Protein AF-A0A973HAT7-F1 (afdb_monomer_lite)

Structure (mmCIF, N/CA/C/O backbone):
data_AF-A0A973HAT7-F1
#
_entry.id   AF-A0A973HAT7-F1
#
loop_
_atom_site.group_PDB
_atom_site.id
_atom_site.type_symbol
_atom_site.label_atom_id
_atom_site.label_alt_id
_atom_site.label_comp_id
_atom_site.label_asym_id
_atom_site.label_entity_id
_atom_site.label_seq_id
_atom_site.pdbx_PDB_ins_code
_atom_site.Cartn_x
_atom_site.Cartn_y
_atom_site.Cartn_z
_atom_site.occupancy
_atom_site.B_iso_or_equiv
_atom_site.auth_seq_id
_atom_site.auth_comp_id
_atom_site.auth_asym_id
_atom_site.auth_atom_id
_atom_site.pdbx_PDB_model_num
ATOM 1 N N . MET A 1 1 ? -11.591 29.789 42.247 1.00 35.12 1 MET A N 1
ATOM 2 C CA . MET A 1 1 ? -10.956 28.467 42.392 1.00 35.12 1 MET A CA 1
ATOM 3 C C . MET A 1 1 ? -11.972 27.495 41.829 1.00 35.12 1 MET A C 1
ATOM 5 O O . MET A 1 1 ? -12.960 27.229 42.493 1.00 35.12 1 MET A O 1
ATOM 9 N N . THR A 1 2 ? -11.857 27.171 40.544 1.00 32.62 2 THR A N 1
ATOM 10 C CA . THR A 1 2 ? -12.868 26.380 39.831 1.00 32.62 2 THR A CA 1
ATOM 11 C C . THR A 1 2 ? -12.313 24.972 39.720 1.00 32.62 2 THR A C 1
ATOM 13 O O . THR A 1 2 ? -11.371 24.743 38.967 1.00 32.62 2 THR A O 1
ATOM 16 N N . GLU A 1 3 ? -12.818 24.069 40.555 1.00 36.00 3 GLU A N 1
ATOM 17 C CA . GLU A 1 3 ? -12.472 22.652 40.514 1.00 36.00 3 GLU A CA 1
ATOM 18 C C . GLU A 1 3 ? -13.130 22.021 39.284 1.00 36.00 3 GLU A C 1
ATOM 20 O O . GLU A 1 3 ? -14.350 22.050 39.126 1.00 36.00 3 GLU A O 1
ATOM 25 N N . ILE A 1 4 ? -12.304 21.486 38.386 1.00 40.50 4 ILE A N 1
ATOM 26 C CA . ILE A 1 4 ? -12.751 20.685 37.249 1.00 40.50 4 ILE A CA 1
ATOM 27 C C . ILE A 1 4 ? -12.963 19.265 37.776 1.00 40.50 4 ILE A C 1
ATOM 29 O O . ILE A 1 4 ? -12.001 18.557 38.074 1.00 40.50 4 ILE A O 1
ATOM 33 N N . LEU A 1 5 ? -14.227 18.860 37.912 1.00 40.06 5 LEU A N 1
ATOM 34 C CA . LEU A 1 5 ? -14.593 17.463 38.128 1.00 40.06 5 LEU A CA 1
ATOM 35 C C . LEU A 1 5 ? -14.318 16.678 36.841 1.00 40.06 5 LEU A C 1
ATOM 37 O O . LEU A 1 5 ? -15.030 16.819 35.852 1.00 40.06 5 LEU A O 1
ATOM 41 N N . VAL A 1 6 ? -13.294 15.828 36.872 1.00 39.56 6 VAL A N 1
ATOM 42 C CA . VAL A 1 6 ? -13.096 14.773 35.875 1.00 39.56 6 VAL A CA 1
ATOM 43 C C . VAL A 1 6 ? -14.030 13.622 36.246 1.00 39.56 6 VAL A C 1
ATOM 45 O O . VAL A 1 6 ? -13.757 12.873 37.183 1.00 39.56 6 VAL A O 1
ATOM 48 N N . GLN A 1 7 ? -15.155 13.493 35.541 1.00 41.12 7 GLN A N 1
ATOM 49 C CA . GLN A 1 7 ? -15.940 12.261 35.560 1.00 41.12 7 GLN A CA 1
ATOM 50 C C . GLN A 1 7 ? -15.328 11.266 34.572 1.00 41.12 7 GLN A C 1
ATOM 52 O O . GLN A 1 7 ? -15.101 11.582 33.408 1.00 41.12 7 GLN A O 1
ATOM 57 N N . ALA A 1 8 ? -15.042 10.063 35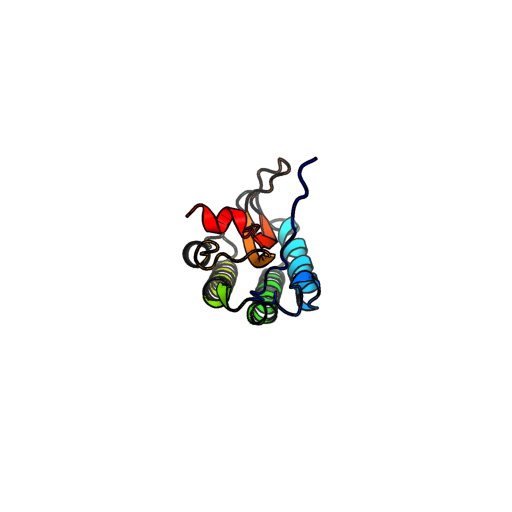.068 1.00 46.75 8 ALA A N 1
ATOM 58 C CA . ALA A 1 8 ? -14.578 8.939 34.271 1.00 46.75 8 ALA A CA 1
ATOM 59 C C . ALA A 1 8 ? -15.674 8.516 33.279 1.00 46.75 8 ALA A C 1
ATOM 61 O O . ALA A 1 8 ? -16.754 8.084 33.690 1.00 46.75 8 ALA A O 1
ATOM 62 N N . ALA A 1 9 ? -15.394 8.652 31.983 1.00 44.88 9 ALA A N 1
ATOM 63 C CA . ALA A 1 9 ? -16.282 8.200 30.923 1.00 44.88 9 ALA A CA 1
ATOM 64 C C . ALA A 1 9 ? -16.319 6.664 30.888 1.00 44.88 9 ALA A C 1
ATOM 66 O O . ALA A 1 9 ? -15.293 5.991 30.795 1.00 44.88 9 ALA A O 1
ATOM 67 N N . THR A 1 10 ? -17.529 6.120 30.990 1.00 47.31 10 THR A N 1
ATOM 68 C CA . THR A 1 10 ? -17.856 4.713 30.753 1.00 47.31 10 THR A CA 1
ATOM 69 C C . THR A 1 10 ? -18.455 4.620 29.354 1.00 47.31 10 THR A C 1
ATOM 71 O O . THR A 1 10 ? -19.543 5.129 29.108 1.00 47.31 10 THR A O 1
ATOM 74 N N . GLY A 1 11 ? -17.722 4.003 28.428 1.00 42.62 11 GLY A N 1
ATOM 75 C CA . GLY A 1 11 ? -18.106 3.900 27.018 1.00 42.62 11 GLY A CA 1
ATOM 76 C C . GLY A 1 11 ? -17.011 3.239 26.188 1.00 42.62 11 GLY A C 1
ATOM 77 O O . GLY A 1 11 ? -16.529 3.798 25.214 1.00 42.62 11 GLY A O 1
ATOM 78 N N . GLU A 1 12 ? -16.548 2.074 26.632 1.00 43.44 12 GLU A N 1
ATOM 79 C CA . GLU A 1 12 ? -15.384 1.377 26.087 1.00 43.44 12 GLU A CA 1
ATOM 80 C C . GLU A 1 12 ? -15.722 0.712 24.738 1.00 43.44 12 GLU A C 1
ATOM 82 O O . GLU A 1 12 ? -16.027 -0.477 24.662 1.00 43.44 12 GLU A O 1
ATOM 87 N N . GLN A 1 13 ? -15.662 1.470 23.639 1.00 51.19 13 GLN A N 1
ATOM 88 C CA . GLN A 1 13 ? -15.295 0.868 22.356 1.00 51.19 13 GLN A CA 1
ATOM 89 C C . GLN A 1 13 ? -13.789 0.647 22.399 1.00 51.19 13 GLN A C 1
ATOM 91 O O . GLN A 1 13 ? -12.998 1.545 22.116 1.00 51.19 13 GLN A O 1
ATOM 96 N N . ALA A 1 14 ? -13.405 -0.546 22.858 1.00 47.81 14 ALA A N 1
ATOM 97 C CA . ALA A 1 14 ? -12.010 -0.910 23.013 1.00 47.81 14 ALA A CA 1
ATOM 98 C C . ALA A 1 14 ? -11.265 -0.664 21.686 1.00 47.81 14 ALA A C 1
ATOM 100 O O . ALA A 1 14 ? -11.688 -1.192 20.649 1.00 47.81 14 ALA A O 1
ATOM 101 N N . PRO A 1 15 ? -10.162 0.111 21.688 1.00 53.44 15 PRO A N 1
ATOM 102 C CA . PRO A 1 15 ? -9.278 0.165 20.534 1.00 53.44 15 PRO A CA 1
ATOM 103 C C . PRO A 1 15 ? -8.876 -1.270 20.162 1.00 53.44 15 PRO A C 1
ATOM 105 O O . PRO A 1 15 ? -8.836 -2.133 21.047 1.00 53.44 15 PRO A O 1
ATOM 108 N N . PRO A 1 16 ? -8.589 -1.563 18.879 1.00 54.75 16 PRO A N 1
ATOM 109 C CA . PRO A 1 16 ? -8.215 -2.913 18.476 1.00 54.75 16 PRO A CA 1
ATOM 110 C C . PRO A 1 16 ? -7.111 -3.423 19.406 1.00 54.75 16 PRO A C 1
ATOM 112 O O . PRO A 1 16 ? -6.121 -2.724 19.639 1.00 54.75 16 PRO A O 1
ATOM 115 N N . ALA A 1 17 ? -7.310 -4.624 19.960 1.00 63.88 17 ALA A N 1
ATOM 116 C CA . ALA A 1 17 ? -6.460 -5.199 21.007 1.00 63.88 17 ALA A CA 1
ATOM 117 C C . ALA A 1 17 ? -4.976 -5.313 20.596 1.00 63.88 17 ALA A C 1
ATOM 119 O O . ALA A 1 17 ? -4.104 -5.533 21.432 1.00 63.88 17 ALA A O 1
ATOM 120 N N . THR A 1 18 ? -4.678 -5.150 19.304 1.00 80.31 18 THR A N 1
ATOM 121 C CA . THR A 1 18 ? -3.336 -5.115 18.725 1.00 80.31 18 THR A CA 1
ATOM 122 C C . THR A 1 18 ? -3.210 -3.908 17.796 1.00 80.31 18 THR A C 1
ATOM 124 O O . THR A 1 18 ? -4.068 -3.667 16.944 1.00 80.31 18 THR A O 1
ATOM 127 N N . ARG A 1 19 ? -2.135 -3.125 17.944 1.00 90.00 19 ARG A N 1
ATOM 128 C CA . ARG A 1 19 ? -1.833 -2.021 17.023 1.00 90.00 19 ARG A CA 1
ATOM 129 C C . ARG A 1 19 ? -1.354 -2.603 15.698 1.00 90.00 19 ARG A C 1
ATOM 131 O O . ARG A 1 19 ? -0.526 -3.508 15.695 1.00 90.00 19 ARG A O 1
ATOM 138 N N . VAL A 1 20 ? -1.804 -2.033 14.579 1.00 94.75 20 VAL A N 1
ATOM 139 C CA . VAL A 1 20 ? -1.403 -2.476 13.227 1.00 94.75 20 VAL A CA 1
ATOM 140 C C . VAL A 1 20 ? 0.121 -2.518 13.101 1.00 94.75 20 VAL A C 1
ATOM 142 O O . VAL A 1 20 ? 0.678 -3.479 12.586 1.00 94.75 20 VAL A O 1
ATOM 145 N N . VAL A 1 21 ? 0.797 -1.505 13.651 1.00 95.88 21 VAL A N 1
ATOM 146 C CA . VAL A 1 21 ? 2.259 -1.372 13.593 1.00 95.88 21 VAL A CA 1
ATOM 147 C C . VAL A 1 21 ? 3.032 -2.409 14.417 1.00 95.88 21 VAL A C 1
ATOM 149 O O . VAL A 1 21 ? 4.231 -2.560 14.200 1.00 95.88 21 VAL A O 1
ATOM 152 N N . ASP A 1 22 ? 2.367 -3.115 15.333 1.00 96.19 22 ASP A N 1
ATOM 153 C CA . ASP A 1 22 ? 2.980 -4.163 16.159 1.00 96.19 22 ASP A CA 1
ATOM 154 C C . ASP A 1 22 ? 2.812 -5.559 15.520 1.00 96.19 22 ASP A C 1
ATOM 156 O O . ASP A 1 22 ? 3.421 -6.529 15.970 1.00 96.19 22 ASP A O 1
ATOM 160 N N . HIS A 1 23 ? 1.998 -5.682 14.462 1.00 97.38 23 HIS A N 1
ATOM 161 C CA . HIS A 1 23 ? 1.773 -6.943 13.759 1.00 97.38 23 HIS A CA 1
ATOM 162 C C . HIS A 1 23 ? 2.977 -7.311 12.863 1.00 97.38 23 HIS A C 1
ATOM 164 O O . HIS A 1 23 ? 3.493 -6.436 12.162 1.00 97.38 23 HIS A O 1
ATOM 170 N N . PRO A 1 24 ? 3.407 -8.589 12.785 1.00 97.88 24 PRO A N 1
ATOM 171 C CA . PRO A 1 24 ? 4.567 -9.003 11.981 1.00 97.88 24 PRO A CA 1
ATOM 172 C C . PRO A 1 24 ? 4.485 -8.673 10.483 1.00 97.88 24 PRO A C 1
ATOM 174 O O . PRO A 1 24 ? 5.512 -8.451 9.848 1.00 97.88 24 PRO A O 1
ATOM 177 N N . ALA A 1 25 ? 3.279 -8.589 9.919 1.00 98.19 25 ALA A N 1
ATOM 178 C CA . ALA A 1 25 ? 3.079 -8.195 8.521 1.00 98.19 25 ALA A CA 1
ATOM 179 C C . ALA A 1 25 ? 3.358 -6.702 8.253 1.00 98.19 25 ALA A C 1
ATOM 181 O O . ALA A 1 25 ? 3.597 -6.313 7.113 1.00 98.19 25 ALA A O 1
ATOM 182 N N . TRP A 1 26 ? 3.369 -5.842 9.279 1.00 98.31 26 TRP A N 1
ATOM 183 C CA . TRP A 1 26 ? 3.656 -4.416 9.106 1.00 98.31 26 TRP A CA 1
ATOM 184 C C . TRP A 1 26 ? 5.070 -4.122 8.574 1.00 98.31 26 TRP A C 1
ATOM 186 O O . TRP A 1 26 ? 5.189 -3.405 7.577 1.00 98.31 26 TRP A O 1
ATOM 196 N N . PRO A 1 27 ? 6.162 -4.643 9.171 1.00 98.19 27 PRO A N 1
ATOM 197 C CA . PRO A 1 27 ? 7.495 -4.456 8.603 1.00 98.19 27 PRO A CA 1
ATOM 198 C C . PRO A 1 27 ? 7.648 -5.093 7.214 1.00 98.19 27 PRO A C 1
ATOM 200 O O . PRO A 1 27 ? 8.383 -4.539 6.400 1.00 98.19 27 PRO A O 1
ATOM 203 N N . VAL A 1 28 ? 6.933 -6.188 6.918 1.00 98.50 28 VAL A N 1
ATOM 204 C CA . VAL A 1 28 ? 6.896 -6.793 5.572 1.00 98.50 28 VAL A CA 1
ATOM 205 C C . VAL A 1 28 ? 6.296 -5.813 4.565 1.00 98.50 28 VAL A C 1
ATOM 207 O O . VAL A 1 28 ? 6.933 -5.500 3.561 1.00 98.50 28 VAL A O 1
ATOM 210 N N . LEU A 1 29 ? 5.124 -5.247 4.874 1.00 98.69 29 LEU A N 1
ATOM 211 C CA . LEU A 1 29 ? 4.461 -4.255 4.028 1.00 98.69 29 LEU A CA 1
ATOM 212 C C . LEU A 1 29 ? 5.368 -3.051 3.749 1.00 98.69 29 LEU A C 1
ATOM 214 O O . LEU A 1 29 ? 5.568 -2.681 2.592 1.00 98.69 29 LEU A O 1
ATOM 218 N N . LYS A 1 30 ? 5.945 -2.455 4.799 1.00 98.06 30 LYS A N 1
ATOM 219 C CA . LYS A 1 30 ? 6.852 -1.310 4.642 1.00 98.06 30 LYS A CA 1
ATOM 220 C C . LYS A 1 30 ? 8.066 -1.653 3.789 1.00 98.06 30 LYS A C 1
ATOM 222 O O . LYS A 1 30 ? 8.384 -0.902 2.874 1.00 98.06 30 LYS A O 1
ATOM 227 N N . GLY A 1 31 ? 8.711 -2.788 4.056 1.00 98.31 31 GLY A N 1
ATOM 228 C CA . GLY A 1 31 ? 9.889 -3.217 3.308 1.00 98.31 31 GLY A CA 1
ATOM 229 C C . GLY A 1 31 ? 9.591 -3.457 1.827 1.00 98.31 31 GLY A C 1
ATOM 230 O O . GLY A 1 31 ? 10.400 -3.094 0.976 1.00 98.31 31 GLY A O 1
ATOM 231 N N . ALA A 1 32 ? 8.426 -4.020 1.499 1.00 98.44 32 ALA A N 1
ATOM 232 C CA . ALA A 1 32 ? 8.007 -4.224 0.115 1.00 98.44 32 ALA A CA 1
ATOM 233 C C . ALA A 1 32 ? 7.742 -2.892 -0.609 1.00 98.44 32 ALA A C 1
ATOM 235 O O . ALA A 1 32 ? 8.226 -2.692 -1.723 1.00 98.44 32 ALA A O 1
ATOM 236 N N . VAL A 1 33 ? 7.050 -1.949 0.040 1.00 97.62 33 VAL A N 1
ATOM 237 C CA . VAL A 1 33 ? 6.809 -0.605 -0.511 1.00 97.62 33 VAL A CA 1
ATOM 238 C C . VAL A 1 33 ? 8.118 0.180 -0.689 1.00 97.62 33 VAL A C 1
ATOM 240 O O . VAL A 1 33 ? 8.347 0.772 -1.743 1.00 97.62 33 VAL A O 1
ATOM 243 N N . GLU A 1 34 ? 9.022 0.138 0.293 1.00 96.31 34 GLU A N 1
ATOM 244 C CA . GLU A 1 34 ? 10.351 0.763 0.207 1.00 96.31 34 GLU A CA 1
ATOM 245 C C . GLU A 1 34 ? 11.203 0.172 -0.923 1.00 96.31 34 GLU A C 1
ATOM 247 O O . GLU A 1 34 ? 11.941 0.907 -1.578 1.00 96.31 34 GLU A O 1
ATOM 252 N N . ARG A 1 35 ?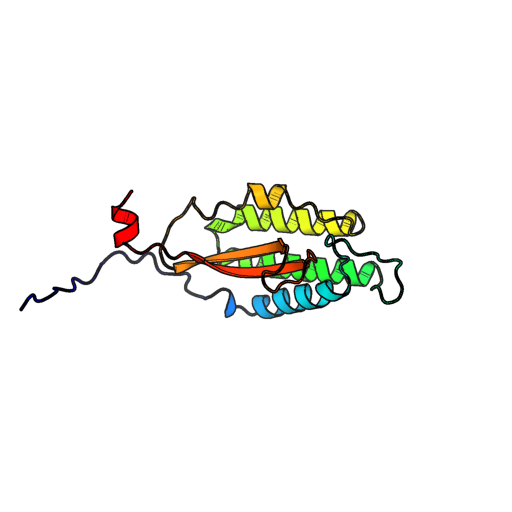 11.075 -1.136 -1.185 1.00 97.00 35 ARG A N 1
ATOM 253 C CA . ARG A 1 35 ? 11.753 -1.819 -2.295 1.00 97.00 35 ARG A CA 1
ATOM 254 C C . ARG A 1 35 ? 11.217 -1.383 -3.659 1.00 97.00 35 ARG A C 1
ATOM 256 O O . ARG A 1 35 ? 12.005 -1.283 -4.592 1.00 97.00 35 ARG A O 1
ATOM 263 N N . ILE A 1 36 ? 9.913 -1.112 -3.763 1.00 97.12 36 ILE A N 1
ATOM 264 C CA . ILE A 1 36 ? 9.266 -0.645 -4.999 1.00 97.12 36 ILE A CA 1
ATOM 265 C C . ILE A 1 36 ? 9.672 0.788 -5.344 1.00 97.12 36 ILE A C 1
ATOM 267 O O . ILE A 1 36 ? 9.934 1.088 -6.505 1.00 97.12 36 ILE A O 1
ATOM 271 N N . ARG A 1 37 ? 9.756 1.667 -4.340 1.00 94.75 37 ARG A N 1
ATOM 272 C CA . ARG A 1 37 ? 10.027 3.103 -4.502 1.00 94.75 37 ARG A CA 1
ATOM 273 C C . ARG A 1 37 ? 11.143 3.459 -5.503 1.00 94.75 37 ARG A C 1
ATOM 275 O O . ARG A 1 37 ? 10.876 4.281 -6.372 1.00 94.75 37 ARG A O 1
ATOM 282 N N . PRO A 1 38 ? 12.375 2.909 -5.434 1.00 94.38 38 PRO A N 1
ATOM 283 C CA . PRO A 1 38 ? 13.447 3.294 -6.358 1.00 94.38 38 PRO A CA 1
ATOM 284 C C . PRO A 1 38 ? 13.179 2.917 -7.822 1.00 94.38 38 PRO A C 1
ATOM 286 O O . PRO A 1 38 ? 13.893 3.391 -8.699 1.00 94.38 38 PRO A O 1
ATOM 289 N N . TRP A 1 39 ? 12.191 2.062 -8.091 1.00 96.44 39 TRP A N 1
ATOM 290 C CA . TRP A 1 39 ?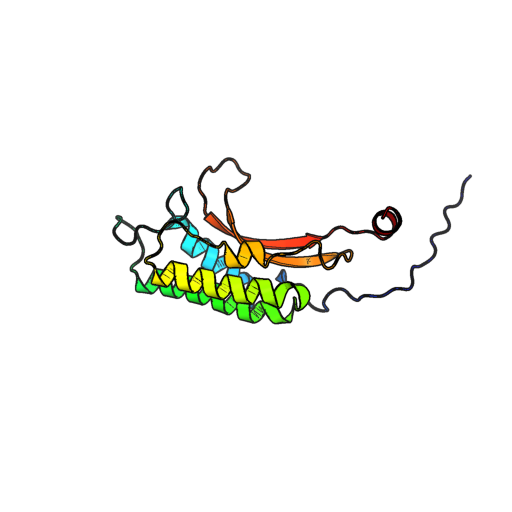 11.805 1.660 -9.443 1.00 96.44 39 TRP A CA 1
ATOM 291 C C . TRP A 1 39 ? 10.751 2.588 -10.051 1.00 96.44 39 TRP A C 1
ATOM 293 O O . TRP A 1 39 ? 10.483 2.500 -11.248 1.00 96.44 39 TRP A O 1
ATOM 303 N N . GLN A 1 40 ? 10.126 3.445 -9.238 1.00 95.69 40 GLN A N 1
ATOM 304 C CA . GLN A 1 40 ? 9.036 4.299 -9.684 1.00 95.69 40 GLN A CA 1
ATOM 305 C C . GLN A 1 40 ? 9.553 5.546 -10.407 1.00 95.69 40 GLN A C 1
ATOM 307 O O . GLN A 1 40 ? 10.435 6.262 -9.933 1.00 95.69 40 GLN A O 1
ATOM 312 N N . SER A 1 41 ? 8.945 5.825 -11.555 1.00 95.19 41 SER A N 1
ATOM 313 C CA . SER A 1 41 ? 9.027 7.095 -12.267 1.00 95.19 41 SER A CA 1
ATOM 314 C C . SER A 1 41 ? 8.264 8.190 -11.517 1.00 95.19 41 SER A C 1
ATOM 316 O O . SER A 1 41 ? 7.515 7.937 -10.574 1.00 95.19 41 SER A O 1
ATOM 318 N N . LYS A 1 42 ? 8.392 9.439 -11.978 1.00 93.56 42 LYS A N 1
ATOM 319 C CA . LYS A 1 42 ? 7.771 10.613 -11.333 1.00 93.56 42 LYS A CA 1
ATOM 320 C C . LYS A 1 42 ? 6.248 10.526 -11.199 1.00 93.56 42 LYS A C 1
ATOM 322 O O . LYS A 1 42 ? 5.670 11.103 -10.281 1.00 93.56 42 LYS A O 1
ATOM 327 N N . ASP A 1 43 ? 5.590 9.835 -12.123 1.00 95.06 43 ASP A N 1
ATOM 328 C CA . ASP A 1 43 ? 4.139 9.614 -12.137 1.00 95.06 43 ASP A CA 1
ATOM 329 C C . ASP A 1 43 ? 3.702 8.347 -11.377 1.00 95.06 43 ASP A C 1
ATOM 331 O O . ASP A 1 43 ? 2.502 8.073 -11.262 1.00 95.06 43 ASP A O 1
ATOM 335 N N . GLY A 1 44 ? 4.661 7.610 -10.815 1.00 95.75 44 GLY A N 1
ATOM 336 C CA . GLY A 1 44 ? 4.462 6.387 -10.051 1.00 95.75 44 GLY A CA 1
ATOM 337 C C . GLY A 1 44 ? 4.457 5.104 -10.875 1.00 95.75 44 GLY A C 1
ATOM 338 O O . GLY A 1 44 ? 4.344 4.038 -10.269 1.00 95.75 44 GLY A O 1
ATOM 339 N N . SER A 1 45 ? 4.575 5.186 -12.204 1.00 97.56 45 SER A N 1
ATOM 340 C CA . SER A 1 45 ? 4.757 4.015 -13.077 1.00 97.56 45 SER A CA 1
ATOM 341 C C . SER A 1 45 ? 6.126 3.357 -12.853 1.00 97.56 45 SER A C 1
ATOM 343 O O . SER A 1 45 ? 7.019 3.981 -12.284 1.00 97.56 45 SER A O 1
ATOM 345 N N . ILE A 1 46 ? 6.322 2.111 -13.286 1.00 97.69 46 ILE A N 1
ATOM 346 C CA . ILE A 1 46 ? 7.635 1.442 -13.286 1.00 97.69 46 ILE A CA 1
ATOM 347 C C . ILE A 1 46 ? 7.996 1.102 -14.729 1.00 97.69 46 ILE A C 1
ATOM 349 O O . ILE A 1 46 ? 7.373 0.238 -15.342 1.00 97.69 46 ILE A O 1
ATOM 353 N N . ASP A 1 47 ? 9.045 1.736 -15.254 1.00 96.69 47 ASP A N 1
ATOM 354 C CA . ASP A 1 47 ? 9.607 1.357 -16.551 1.00 96.69 47 ASP A CA 1
ATOM 355 C C . ASP A 1 47 ? 10.515 0.133 -16.377 1.00 96.69 47 ASP A C 1
ATOM 357 O O . ASP A 1 47 ? 11.706 0.247 -16.095 1.00 96.69 47 ASP A O 1
ATOM 361 N N . ILE A 1 48 ? 9.941 -1.057 -16.561 1.00 94.94 48 ILE A N 1
ATOM 362 C CA . ILE A 1 48 ? 10.653 -2.345 -16.475 1.00 94.94 48 ILE A CA 1
ATOM 363 C C . ILE A 1 48 ? 11.737 -2.531 -17.554 1.00 94.94 48 ILE A C 1
ATOM 365 O O . ILE A 1 48 ? 12.455 -3.529 -17.531 1.00 94.94 48 ILE A O 1
ATOM 369 N N . THR A 1 49 ? 11.836 -1.618 -18.525 1.00 93.12 49 THR A N 1
ATOM 370 C CA . THR A 1 49 ? 12.837 -1.657 -19.600 1.00 93.12 49 THR A CA 1
ATOM 371 C C . THR A 1 49 ? 13.998 -0.690 -19.369 1.00 93.12 49 THR A C 1
ATOM 373 O O . THR A 1 49 ? 15.005 -0.774 -20.075 1.00 93.12 49 THR A O 1
ATOM 376 N N . ALA A 1 50 ? 13.886 0.197 -18.375 1.00 92.69 50 ALA A N 1
ATOM 377 C CA . ALA A 1 50 ? 14.920 1.163 -18.040 1.00 92.69 50 ALA A CA 1
ATOM 378 C C . ALA A 1 50 ? 16.179 0.494 -17.464 1.00 92.69 50 ALA A C 1
ATOM 380 O O . ALA A 1 50 ? 16.144 -0.561 -16.825 1.00 92.69 50 ALA A O 1
ATOM 381 N N . GLU A 1 51 ? 17.327 1.140 -17.658 1.00 90.38 51 GLU A N 1
ATOM 382 C CA . GLU A 1 51 ? 18.583 0.697 -17.058 1.00 90.38 51 GLU A CA 1
ATOM 383 C C . GLU A 1 51 ? 18.493 0.754 -15.523 1.00 90.38 51 GLU A C 1
ATOM 385 O O . GLU A 1 51 ? 18.144 1.782 -14.945 1.00 90.38 51 GLU A O 1
ATOM 390 N N . GLY A 1 52 ? 18.802 -0.362 -14.855 1.00 87.25 52 GLY A N 1
ATOM 391 C CA . GLY A 1 52 ? 18.693 -0.484 -13.397 1.00 87.25 52 GLY A CA 1
ATOM 392 C C . GLY A 1 52 ? 17.288 -0.819 -12.880 1.00 87.25 52 GLY A C 1
ATOM 393 O O . GLY A 1 52 ? 17.120 -0.963 -11.668 1.00 87.25 52 GLY A O 1
ATOM 394 N N . ALA A 1 53 ? 16.301 -0.986 -13.767 1.00 91.06 53 ALA A N 1
ATOM 395 C CA . ALA A 1 53 ? 14.977 -1.473 -13.404 1.00 91.06 53 ALA A CA 1
ATOM 396 C C . ALA A 1 53 ? 15.015 -2.946 -12.949 1.00 91.06 53 ALA A C 1
ATOM 398 O O . ALA A 1 53 ? 15.879 -3.718 -13.385 1.00 91.06 53 ALA A O 1
ATOM 399 N N . PRO A 1 54 ? 14.084 -3.368 -12.075 1.00 96.00 54 PRO A N 1
ATOM 400 C CA . PRO A 1 54 ? 13.905 -4.779 -11.764 1.00 96.00 54 PRO A CA 1
ATOM 401 C C . PRO A 1 54 ? 13.401 -5.529 -13.002 1.00 96.00 54 PRO A C 1
ATOM 403 O O . PRO A 1 54 ? 12.720 -4.960 -13.857 1.00 96.00 54 PRO A O 1
ATOM 406 N N . ASP A 1 55 ? 13.642 -6.840 -13.060 1.00 96.50 55 ASP A N 1
ATOM 407 C CA . ASP A 1 55 ? 12.876 -7.661 -13.992 1.00 96.50 55 ASP A CA 1
ATOM 408 C C . ASP A 1 55 ? 11.385 -7.687 -13.600 1.00 96.50 55 ASP A C 1
ATOM 410 O O . ASP A 1 55 ? 10.995 -7.458 -12.446 1.00 96.50 55 ASP A O 1
ATOM 414 N N . ARG A 1 56 ? 10.526 -7.984 -14.582 1.00 96.38 56 ARG A N 1
ATOM 415 C CA . ARG A 1 56 ? 9.070 -7.999 -14.392 1.00 96.38 56 ARG A CA 1
ATOM 416 C C . ARG A 1 56 ? 8.639 -8.930 -13.257 1.00 96.38 56 ARG A C 1
ATOM 418 O O . ARG A 1 56 ? 7.771 -8.570 -12.468 1.00 96.38 56 ARG A O 1
ATOM 425 N N . ALA A 1 57 ? 9.250 -10.109 -13.150 1.00 97.38 57 ALA A N 1
ATOM 426 C CA . ALA A 1 57 ? 8.883 -11.098 -12.139 1.00 97.38 57 ALA A CA 1
ATOM 427 C C . ALA A 1 57 ? 9.177 -10.600 -10.714 1.00 97.38 57 ALA A C 1
ATOM 429 O O . ALA A 1 57 ? 8.390 -10.848 -9.798 1.00 97.38 57 ALA A O 1
ATOM 430 N N . THR A 1 58 ? 10.277 -9.867 -10.541 1.00 98.06 58 THR A N 1
ATOM 431 C CA . THR A 1 58 ? 10.703 -9.244 -9.287 1.00 98.06 58 THR A CA 1
ATOM 432 C C . THR A 1 58 ? 9.755 -8.121 -8.881 1.00 98.06 58 THR A C 1
ATOM 434 O O . THR A 1 58 ? 9.308 -8.089 -7.732 1.00 98.06 58 THR A O 1
ATOM 437 N N . ALA A 1 59 ? 9.387 -7.240 -9.817 1.00 98.06 59 ALA A N 1
ATOM 438 C CA . ALA A 1 59 ? 8.414 -6.179 -9.559 1.00 98.06 59 ALA A CA 1
ATOM 439 C C . ALA A 1 59 ? 7.037 -6.754 -9.179 1.00 98.06 59 ALA A C 1
ATOM 441 O O . ALA A 1 59 ? 6.438 -6.356 -8.178 1.00 98.06 59 ALA A O 1
ATOM 442 N N . GLU A 1 60 ? 6.562 -7.763 -9.916 1.00 98.44 60 GLU A N 1
ATOM 443 C CA . GLU A 1 60 ? 5.294 -8.435 -9.616 1.00 98.44 60 GLU A CA 1
ATOM 444 C C . GLU A 1 60 ? 5.336 -9.149 -8.258 1.00 98.44 60 GLU A C 1
ATOM 446 O O . GLU A 1 60 ? 4.347 -9.151 -7.525 1.00 98.44 60 GLU A O 1
ATOM 451 N N . ALA A 1 61 ? 6.471 -9.757 -7.897 1.00 98.44 61 ALA A N 1
ATOM 452 C CA . ALA A 1 61 ? 6.646 -10.397 -6.598 1.00 98.44 61 ALA A CA 1
ATOM 453 C C . ALA A 1 61 ? 6.575 -9.386 -5.450 1.00 98.44 61 ALA A C 1
ATOM 455 O O . ALA A 1 61 ? 5.906 -9.664 -4.457 1.00 98.44 61 ALA A O 1
ATOM 456 N N . ALA A 1 62 ? 7.187 -8.210 -5.603 1.00 98.50 62 ALA A N 1
ATOM 457 C CA . ALA A 1 62 ? 7.106 -7.150 -4.603 1.00 98.50 62 ALA A CA 1
ATOM 458 C C . ALA A 1 62 ? 5.664 -6.643 -4.425 1.00 98.50 62 ALA A C 1
ATOM 460 O O . ALA A 1 62 ? 5.204 -6.489 -3.297 1.00 98.50 62 ALA A O 1
ATOM 461 N N . VAL A 1 63 ? 4.906 -6.457 -5.513 1.00 98.50 63 VAL A N 1
ATOM 462 C CA . VAL A 1 63 ? 3.487 -6.066 -5.413 1.00 98.50 63 VAL A CA 1
ATOM 463 C C . VAL A 1 63 ? 2.630 -7.168 -4.781 1.00 98.50 63 VAL A C 1
ATOM 465 O O . VAL A 1 63 ? 1.742 -6.870 -3.982 1.00 98.50 63 VAL A O 1
ATOM 468 N N . ARG A 1 64 ? 2.910 -8.448 -5.065 1.00 98.69 64 ARG A N 1
ATOM 469 C CA . ARG A 1 64 ? 2.261 -9.571 -4.364 1.00 98.69 64 ARG A CA 1
ATOM 470 C C . ARG A 1 64 ? 2.577 -9.581 -2.867 1.00 98.69 64 ARG A C 1
ATOM 472 O O . ARG A 1 64 ? 1.684 -9.880 -2.082 1.00 98.69 64 ARG A O 1
ATOM 479 N N . GLU A 1 65 ? 3.801 -9.233 -2.474 1.00 98.75 65 GLU A N 1
ATOM 480 C CA . GLU A 1 65 ? 4.213 -9.104 -1.067 1.00 98.75 65 GLU A CA 1
ATOM 481 C C . GLU A 1 65 ? 3.439 -7.974 -0.364 1.00 98.75 65 GLU A C 1
ATOM 483 O O . GLU A 1 65 ? 2.907 -8.184 0.726 1.00 98.75 65 GLU A O 1
ATOM 488 N N . VAL A 1 66 ? 3.267 -6.817 -1.023 1.00 98.81 66 VAL A N 1
ATOM 489 C CA . VAL A 1 66 ? 2.401 -5.722 -0.540 1.00 98.81 66 VAL A CA 1
ATOM 490 C C . VAL A 1 66 ? 0.961 -6.206 -0.352 1.00 98.81 66 VAL A C 1
ATOM 492 O O . VAL A 1 66 ? 0.384 -6.020 0.718 1.00 98.81 66 VAL A O 1
ATOM 495 N N . ALA A 1 67 ? 0.377 -6.840 -1.374 1.00 98.75 67 ALA A N 1
ATOM 496 C CA . ALA A 1 67 ? -1.006 -7.309 -1.327 1.00 98.75 67 ALA A CA 1
ATOM 497 C C . ALA A 1 67 ? -1.228 -8.354 -0.220 1.00 98.75 67 ALA A C 1
ATOM 499 O O . ALA A 1 67 ? -2.192 -8.238 0.533 1.00 98.75 67 ALA A O 1
ATOM 500 N N . GLY A 1 68 ? -0.317 -9.322 -0.077 1.00 98.81 68 GLY A N 1
ATOM 501 C CA . GLY A 1 68 ? -0.389 -10.339 0.973 1.00 98.81 68 GLY A CA 1
ATOM 502 C C . GLY A 1 68 ? -0.291 -9.737 2.376 1.00 98.81 68 GLY A C 1
ATOM 503 O O . GLY A 1 68 ? -1.091 -10.066 3.247 1.00 98.81 68 GLY A O 1
ATOM 504 N N . ALA A 1 69 ? 0.614 -8.778 2.588 1.00 98.81 69 ALA A N 1
ATOM 505 C CA . ALA A 1 69 ? 0.722 -8.100 3.877 1.00 98.81 69 ALA A CA 1
ATOM 506 C C . ALA A 1 69 ? -0.533 -7.267 4.211 1.00 98.81 69 ALA A C 1
ATOM 508 O O . ALA A 1 69 ? -0.954 -7.227 5.367 1.00 98.81 69 ALA A O 1
ATOM 509 N N . VAL A 1 70 ? -1.172 -6.638 3.216 1.00 98.75 70 VAL A N 1
ATOM 510 C CA . VAL A 1 70 ? -2.476 -5.968 3.393 1.00 98.75 70 VAL A CA 1
ATOM 511 C C . VAL A 1 70 ? -3.563 -6.974 3.780 1.00 98.75 70 VAL A C 1
ATOM 513 O O . VAL A 1 70 ? -4.327 -6.713 4.710 1.00 98.75 70 VAL A O 1
ATOM 516 N N . GLU A 1 71 ? -3.624 -8.132 3.117 1.00 98.69 71 GLU A N 1
ATOM 517 C CA . GLU A 1 71 ? -4.573 -9.204 3.445 1.00 98.69 71 GLU A CA 1
ATOM 518 C C . GLU A 1 71 ? -4.369 -9.731 4.880 1.00 98.69 71 GLU A C 1
ATOM 520 O O . GLU A 1 71 ? -5.353 -9.952 5.584 1.00 98.69 71 GLU A O 1
ATOM 525 N N . GLU A 1 72 ? -3.123 -9.857 5.351 1.00 98.50 72 GLU A N 1
ATOM 526 C CA . GLU A 1 72 ? -2.797 -10.262 6.728 1.00 98.50 72 GLU A CA 1
ATOM 527 C C . GLU A 1 72 ? -3.154 -9.205 7.784 1.00 98.50 72 GLU A C 1
ATOM 529 O O . GLU A 1 72 ? -3.553 -9.553 8.896 1.00 98.50 72 GLU A O 1
ATOM 534 N N . LEU A 1 73 ? -3.019 -7.915 7.462 1.00 98.25 73 LEU A N 1
ATOM 535 C CA . LEU A 1 73 ? -3.340 -6.815 8.380 1.00 98.25 73 LEU A CA 1
ATOM 536 C C . LEU A 1 73 ? -4.839 -6.489 8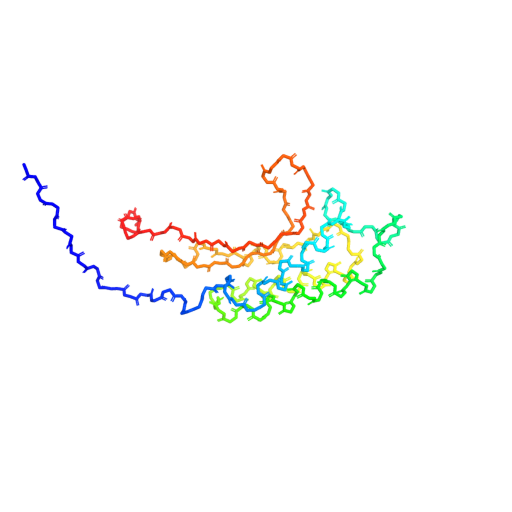.406 1.00 98.25 73 LEU A C 1
ATOM 538 O O . LEU A 1 73 ? -5.347 -6.013 9.423 1.00 98.25 73 LEU A O 1
ATOM 542 N N . SER A 1 74 ? -5.566 -6.755 7.316 1.00 97.75 74 SER A N 1
ATOM 543 C CA . SER A 1 74 ? -6.981 -6.394 7.179 1.00 97.75 74 SER A CA 1
ATOM 544 C C . SER A 1 74 ? -7.900 -6.929 8.291 1.00 97.75 74 SER A C 1
ATOM 546 O O . SER A 1 74 ? -8.834 -6.207 8.642 1.00 97.75 74 SER A O 1
ATOM 548 N N . PRO A 1 75 ? -7.714 -8.135 8.864 1.00 96.88 75 PRO A N 1
ATOM 549 C CA . PRO A 1 75 ? -8.538 -8.617 9.972 1.00 96.88 75 PRO A CA 1
ATOM 550 C C . PRO A 1 75 ? -8.471 -7.749 11.236 1.00 96.88 75 PRO A C 1
ATOM 552 O O . PRO A 1 75 ? -9.423 -7.751 12.013 1.00 96.88 75 PRO A O 1
ATOM 555 N N . LEU A 1 76 ? -7.392 -6.980 11.436 1.00 96.06 76 LEU A N 1
ATOM 556 C CA . LEU A 1 76 ? -7.273 -6.021 12.546 1.00 96.06 76 LEU A CA 1
ATOM 557 C C . LEU A 1 76 ? -8.136 -4.764 12.340 1.00 96.06 76 LEU A C 1
ATOM 559 O O . LEU A 1 76 ? -8.319 -3.981 13.270 1.00 96.06 76 LEU A O 1
ATOM 563 N N . LEU A 1 77 ? -8.634 -4.561 11.119 1.00 95.00 77 LEU A N 1
ATOM 564 C CA . LEU A 1 77 ? -9.285 -3.344 10.641 1.00 95.00 77 LEU A CA 1
ATOM 565 C C . LEU A 1 77 ? -10.586 -3.688 9.890 1.00 95.00 77 LEU A C 1
ATOM 567 O O . LEU A 1 77 ? -10.717 -3.406 8.695 1.00 95.00 77 LEU A O 1
ATOM 571 N N . PRO A 1 78 ? -11.564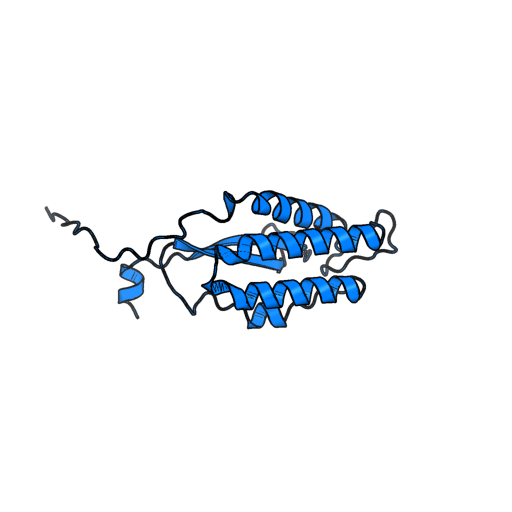 -4.335 10.552 1.00 94.00 78 PRO A N 1
ATOM 572 C CA . PRO A 1 78 ? -12.776 -4.816 9.889 1.00 94.00 78 PRO A CA 1
ATOM 573 C C . PRO A 1 78 ? -13.604 -3.694 9.244 1.00 94.00 78 PRO A C 1
ATOM 575 O O . PRO A 1 78 ? -14.285 -3.940 8.249 1.00 94.00 78 PRO A O 1
ATOM 578 N N . HIS A 1 79 ? -13.524 -2.465 9.764 1.00 93.88 79 HIS A N 1
ATOM 579 C CA . HIS A 1 79 ? -14.188 -1.285 9.199 1.00 93.88 79 HIS A CA 1
ATOM 580 C C . HIS A 1 79 ? -13.615 -0.850 7.842 1.00 93.88 79 HIS A C 1
ATOM 582 O O . HIS A 1 79 ? -14.351 -0.285 7.039 1.00 93.88 79 HIS A O 1
ATOM 588 N N . ASP A 1 80 ? -12.354 -1.181 7.547 1.00 96.56 80 ASP A N 1
ATOM 589 C CA . ASP A 1 80 ? -11.681 -0.867 6.279 1.00 96.56 80 ASP A CA 1
ATOM 590 C C . ASP A 1 80 ? -11.663 -2.054 5.296 1.00 96.56 80 ASP A C 1
ATOM 592 O O . ASP A 1 80 ? -11.073 -1.969 4.220 1.00 96.56 80 ASP A O 1
ATOM 596 N N . ARG A 1 81 ? -12.327 -3.176 5.611 1.00 96.94 81 ARG A N 1
ATOM 597 C CA . ARG A 1 81 ? -12.276 -4.412 4.802 1.00 96.94 81 ARG A CA 1
ATOM 598 C C . ARG A 1 81 ? -12.589 -4.187 3.320 1.00 96.94 81 ARG A C 1
ATOM 600 O O . ARG A 1 81 ? -11.883 -4.705 2.461 1.00 96.94 81 ARG A O 1
ATOM 607 N N . ALA A 1 82 ? -13.629 -3.408 3.019 1.00 98.12 82 ALA A N 1
ATOM 608 C CA . ALA A 1 82 ? -14.013 -3.109 1.638 1.00 98.12 82 ALA A CA 1
ATOM 609 C C . ALA A 1 82 ? -12.924 -2.320 0.891 1.00 98.12 82 ALA A C 1
ATOM 611 O O . ALA A 1 82 ? -12.677 -2.573 -0.287 1.00 98.12 82 ALA A O 1
ATOM 612 N N . TYR A 1 83 ? -12.250 -1.401 1.588 1.00 98.19 83 TYR A N 1
ATOM 613 C CA . TYR A 1 83 ? -11.103 -0.678 1.054 1.00 98.19 83 TYR A CA 1
ATOM 614 C C . TYR A 1 83 ? -9.927 -1.625 0.785 1.00 98.19 83 TYR A C 1
ATOM 616 O O . TYR A 1 83 ? -9.404 -1.624 -0.326 1.00 98.19 83 TYR A O 1
ATOM 624 N N . HIS A 1 84 ? -9.556 -2.487 1.738 1.00 98.62 84 HIS A N 1
ATOM 625 C CA . HIS A 1 84 ? -8.446 -3.431 1.556 1.00 98.62 84 HIS A CA 1
ATOM 626 C C . HIS A 1 84 ? -8.689 -4.420 0.408 1.00 98.62 84 HIS A C 1
ATOM 628 O O . HIS A 1 84 ? -7.786 -4.684 -0.382 1.00 98.62 84 HIS A O 1
ATOM 634 N N . GLU A 1 85 ? -9.915 -4.930 0.258 1.00 98.69 85 GLU A N 1
ATOM 635 C CA . GLU A 1 85 ? -10.273 -5.813 -0.858 1.00 98.69 85 GLU A CA 1
ATOM 636 C C . GLU A 1 85 ? -10.181 -5.112 -2.221 1.00 98.69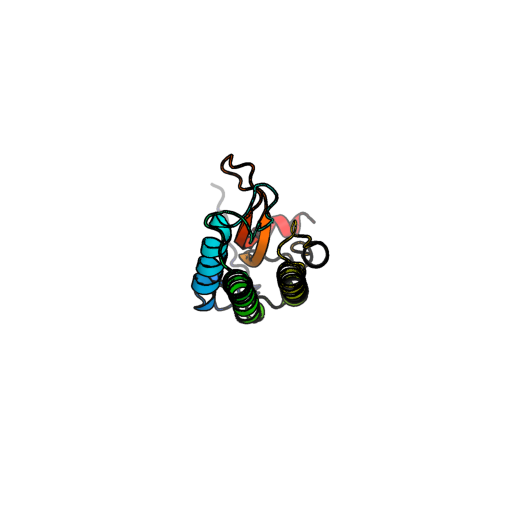 85 GLU A C 1
ATOM 638 O O . GLU A 1 85 ? -9.763 -5.730 -3.203 1.00 98.69 85 GLU A O 1
ATOM 643 N N . ALA A 1 86 ? -10.579 -3.839 -2.303 1.00 98.75 86 ALA A N 1
ATOM 644 C CA . ALA A 1 86 ? -10.436 -3.037 -3.516 1.00 98.75 86 ALA A CA 1
ATOM 645 C C . ALA A 1 86 ? -8.960 -2.723 -3.808 1.00 98.75 86 ALA A C 1
ATOM 647 O O . ALA A 1 86 ? -8.498 -2.929 -4.926 1.00 98.75 86 ALA A O 1
ATOM 648 N N . LEU A 1 87 ? -8.196 -2.336 -2.784 1.00 98.69 87 LEU A N 1
ATOM 649 C CA . LEU A 1 87 ? -6.765 -2.040 -2.874 1.00 98.69 87 LEU A CA 1
ATOM 650 C C . LEU A 1 87 ? -5.966 -3.234 -3.407 1.00 98.69 87 LEU A C 1
ATOM 652 O O . LEU A 1 87 ? -5.140 -3.083 -4.303 1.00 98.69 87 LEU A O 1
ATOM 656 N N . VAL A 1 88 ? -6.235 -4.439 -2.902 1.00 98.75 88 VAL A N 1
ATOM 657 C CA . VAL A 1 88 ? -5.588 -5.665 -3.389 1.00 98.75 88 VAL A CA 1
ATOM 658 C C . VAL A 1 88 ? -5.880 -5.907 -4.875 1.00 98.75 88 VAL A C 1
ATOM 660 O O . VAL A 1 88 ? -5.004 -6.380 -5.602 1.00 98.75 88 VAL A O 1
ATOM 663 N N . LYS A 1 89 ? -7.093 -5.595 -5.349 1.00 98.69 89 LYS A N 1
ATOM 664 C CA . LYS A 1 89 ? -7.448 -5.722 -6.772 1.00 98.69 89 LYS A CA 1
ATOM 665 C C . LYS A 1 89 ? -6.728 -4.679 -7.620 1.00 98.69 89 LYS A C 1
ATOM 667 O O . LYS A 1 89 ? -6.197 -5.046 -8.664 1.00 98.69 89 LYS A O 1
ATOM 672 N N . ASP A 1 90 ? -6.666 -3.432 -7.166 1.00 98.62 90 ASP A N 1
ATOM 673 C CA . ASP A 1 90 ? -5.960 -2.354 -7.868 1.00 98.62 90 ASP A CA 1
ATOM 674 C C . ASP A 1 90 ? -4.455 -2.645 -7.974 1.00 98.62 90 ASP A C 1
ATOM 676 O O . ASP A 1 90 ? -3.887 -2.548 -9.059 1.00 98.62 90 ASP A O 1
ATOM 680 N N . LEU A 1 91 ? -3.825 -3.130 -6.897 1.00 98.62 91 LEU A N 1
ATOM 681 C CA . LEU A 1 91 ? -2.425 -3.577 -6.901 1.00 98.62 91 LEU A CA 1
ATOM 682 C C . LEU A 1 91 ? -2.176 -4.683 -7.937 1.00 98.62 91 LEU A C 1
ATOM 684 O O . LEU A 1 91 ? -1.222 -4.610 -8.713 1.00 98.62 91 LEU A O 1
ATOM 688 N N . LYS A 1 92 ? -3.043 -5.704 -7.971 1.00 98.25 92 LYS A N 1
ATOM 689 C CA . LYS A 1 92 ? -2.943 -6.811 -8.937 1.00 98.25 92 LYS A CA 1
ATOM 690 C C . LYS A 1 92 ? -3.088 -6.308 -10.373 1.00 98.25 92 LYS A C 1
ATOM 692 O O . LYS A 1 92 ? -2.242 -6.626 -11.203 1.00 98.25 92 LYS A O 1
ATOM 697 N N . ARG A 1 93 ? -4.090 -5.466 -10.647 1.00 98.44 93 ARG A N 1
ATOM 698 C CA . ARG A 1 93 ? -4.299 -4.857 -11.971 1.00 98.44 93 ARG A CA 1
ATOM 699 C C . ARG A 1 93 ? -3.122 -3.993 -12.402 1.00 98.44 93 ARG A C 1
ATOM 701 O O . ARG A 1 93 ? -2.743 -4.045 -13.565 1.00 98.44 93 ARG A O 1
ATOM 708 N N . TRP A 1 94 ? -2.535 -3.226 -11.485 1.00 98.31 94 TRP A N 1
ATOM 709 C CA . TRP A 1 94 ? -1.370 -2.396 -11.778 1.00 98.31 94 TRP A CA 1
ATOM 710 C C . TRP A 1 94 ? -0.171 -3.243 -12.226 1.00 98.31 94 TRP A C 1
ATOM 712 O O . TRP A 1 94 ? 0.439 -2.950 -13.253 1.00 98.31 94 TRP A O 1
ATOM 722 N N . ALA A 1 95 ? 0.113 -4.342 -11.522 1.00 98.06 95 ALA A N 1
ATOM 723 C CA . ALA A 1 95 ? 1.173 -5.272 -11.905 1.00 98.06 95 ALA A CA 1
ATOM 724 C C . ALA A 1 95 ? 0.869 -6.012 -13.225 1.00 98.06 95 ALA A C 1
ATOM 726 O O . ALA A 1 95 ? 1.716 -6.083 -14.118 1.00 98.06 95 ALA A O 1
ATOM 727 N N . GLU A 1 96 ? -0.351 -6.533 -13.384 1.00 97.31 96 GLU A N 1
ATOM 728 C CA . GLU A 1 96 ? -0.792 -7.234 -14.600 1.00 97.31 96 GLU A CA 1
ATOM 729 C C . GLU A 1 96 ? -0.785 -6.319 -15.830 1.00 97.31 96 GLU A C 1
ATOM 731 O O . GLU A 1 96 ? -0.396 -6.749 -16.918 1.00 97.31 96 GLU A O 1
ATOM 736 N N . GLY A 1 97 ? -1.150 -5.052 -15.634 1.00 96.75 97 GLY A N 1
ATOM 737 C CA . GLY A 1 97 ? -1.163 -3.994 -16.638 1.00 96.75 97 GLY A CA 1
ATOM 738 C C . GLY A 1 97 ? 0.217 -3.468 -17.026 1.00 96.75 97 GLY A C 1
ATOM 739 O O . GLY A 1 97 ? 0.284 -2.558 -17.838 1.00 96.75 97 GLY A O 1
ATOM 740 N N . GLY A 1 98 ? 1.305 -4.027 -16.485 1.00 97.12 98 GLY A N 1
ATOM 741 C CA . GLY A 1 98 ? 2.669 -3.659 -16.872 1.00 97.12 98 GLY A CA 1
ATOM 742 C C . GLY A 1 98 ? 3.261 -2.492 -16.089 1.00 97.12 98 GLY A C 1
ATOM 743 O O . GLY A 1 98 ? 4.245 -1.921 -16.538 1.00 97.12 98 GLY A O 1
ATOM 744 N N . PHE A 1 99 ? 2.706 -2.173 -14.917 1.00 97.94 99 PHE A N 1
ATOM 745 C CA . PHE A 1 99 ? 3.155 -1.072 -14.061 1.00 97.94 99 PHE A CA 1
ATOM 746 C C . PHE A 1 99 ? 3.072 0.311 -14.718 1.00 97.94 99 PHE A C 1
ATOM 748 O O . PHE A 1 99 ? 3.889 1.187 -14.441 1.00 97.94 99 PHE A O 1
ATOM 755 N N . GLU A 1 100 ? 2.045 0.526 -15.540 1.00 97.31 100 GLU A N 1
ATOM 756 C CA . GLU A 1 100 ? 1.668 1.844 -16.063 1.00 97.31 100 GLU A CA 1
ATOM 757 C C . GLU A 1 100 ? 1.389 2.850 -14.930 1.00 97.31 100 GLU A C 1
ATOM 759 O O . GLU A 1 100 ? 1.480 2.531 -13.741 1.00 97.31 100 GLU A O 1
ATOM 764 N N . VAL A 1 101 ? 1.023 4.090 -15.261 1.00 97.25 101 VAL A N 1
ATOM 765 C CA . VAL A 1 101 ? 0.634 5.077 -14.240 1.00 97.25 101 VAL A CA 1
ATOM 766 C C . VAL A 1 101 ? -0.466 4.487 -13.342 1.00 97.25 101 VAL A C 1
ATOM 768 O O . VAL A 1 101 ? -1.521 4.105 -13.852 1.00 97.25 101 VAL A O 1
ATOM 771 N N . PRO A 1 102 ? -0.258 4.391 -12.014 1.00 95.81 102 PRO A N 1
ATOM 772 C CA . PRO A 1 102 ? -1.153 3.623 -11.164 1.00 95.81 102 PRO A CA 1
ATOM 773 C C . PRO A 1 102 ? -2.531 4.282 -11.066 1.00 95.81 102 PRO A C 1
ATOM 775 O O . PRO A 1 102 ? -2.656 5.443 -10.653 1.00 95.81 102 PRO A O 1
ATOM 778 N N . ASP A 1 103 ? -3.561 3.511 -11.406 1.00 95.06 103 ASP A N 1
ATOM 779 C CA . ASP A 1 103 ? -4.972 3.852 -11.239 1.00 95.06 103 ASP A CA 1
ATOM 780 C C . ASP A 1 103 ? -5.569 2.997 -10.118 1.00 95.06 103 ASP A C 1
ATOM 782 O O . ASP A 1 103 ? -5.701 1.781 -10.237 1.00 95.06 103 ASP A O 1
ATOM 786 N N . PHE A 1 104 ? -5.835 3.644 -8.986 1.00 96.38 104 PHE A N 1
ATOM 787 C CA . PHE A 1 104 ? -6.328 3.022 -7.755 1.00 96.38 104 PHE A CA 1
ATOM 788 C C . PHE A 1 104 ? -7.717 3.599 -7.408 1.00 96.38 104 PHE A C 1
ATOM 790 O O . PHE A 1 104 ? -8.054 3.831 -6.245 1.00 96.38 104 PHE A O 1
ATOM 797 N N . LEU A 1 105 ? -8.511 3.946 -8.429 1.00 94.75 105 LEU A N 1
ATOM 798 C CA . LEU A 1 105 ? -9.806 4.604 -8.256 1.00 94.75 105 LEU A CA 1
ATOM 799 C C . LEU A 1 105 ? -10.795 3.769 -7.429 1.00 94.75 105 LEU A C 1
ATOM 801 O O . LEU A 1 105 ? -11.487 4.329 -6.577 1.00 94.75 105 LEU A O 1
ATOM 805 N N . ASP A 1 106 ? -10.850 2.450 -7.637 1.00 97.12 106 ASP A N 1
ATOM 806 C CA . ASP A 1 106 ? -11.784 1.575 -6.914 1.00 97.12 106 ASP A CA 1
ATOM 807 C C . ASP A 1 106 ? -11.497 1.608 -5.406 1.00 97.12 106 ASP A C 1
ATOM 809 O O . ASP A 1 106 ? -12.411 1.771 -4.590 1.00 97.12 106 ASP A O 1
ATOM 813 N N . SER A 1 107 ? -10.222 1.512 -5.025 1.00 97.38 107 SER A N 1
ATOM 814 C CA . SER A 1 107 ? -9.811 1.627 -3.627 1.00 97.38 107 SER A CA 1
ATOM 815 C C . SER A 1 107 ? -10.022 3.033 -3.060 1.00 97.38 107 SER A C 1
ATOM 817 O O . SER A 1 107 ? -10.523 3.148 -1.943 1.00 97.38 107 SER A O 1
ATOM 819 N N . LEU A 1 108 ? -9.774 4.110 -3.817 1.00 94.25 108 LEU A N 1
ATOM 820 C CA . LEU A 1 108 ? -10.100 5.475 -3.363 1.00 94.25 108 LEU A CA 1
ATOM 821 C C . LEU A 1 108 ? -11.579 5.657 -3.041 1.00 94.25 108 LEU A C 1
ATOM 823 O O . LEU A 1 108 ? -11.917 6.238 -2.013 1.00 94.25 108 LEU A O 1
ATOM 827 N N . LEU A 1 109 ? -12.464 5.172 -3.911 1.00 95.56 109 LEU A N 1
ATOM 828 C CA . LEU A 1 109 ? -13.906 5.292 -3.705 1.00 95.56 109 LEU A CA 1
ATOM 829 C C . LEU A 1 109 ? -14.374 4.461 -2.502 1.00 95.56 109 LEU A C 1
ATOM 831 O O . LEU A 1 109 ? -15.282 4.876 -1.772 1.00 95.56 109 LEU A O 1
ATOM 835 N N . ALA A 1 110 ? -13.744 3.306 -2.277 1.00 96.81 110 ALA A N 1
ATOM 836 C CA . ALA A 1 110 ? -14.026 2.436 -1.142 1.00 96.81 110 ALA A CA 1
ATOM 837 C C . ALA A 1 110 ? -13.491 2.982 0.193 1.00 96.81 110 ALA A C 1
ATOM 839 O O . ALA A 1 110 ? -14.053 2.658 1.243 1.00 96.81 110 ALA A O 1
ATOM 840 N N . PHE A 1 111 ? -12.448 3.818 0.178 1.00 94.62 111 PHE A N 1
ATOM 841 C CA . PHE A 1 111 ? -11.880 4.396 1.391 1.00 94.62 111 PHE A CA 1
ATOM 842 C C . PHE A 1 111 ? -12.795 5.478 1.973 1.00 94.62 111 PHE A C 1
ATOM 844 O O . PHE A 1 111 ? -12.953 6.569 1.429 1.00 94.62 111 PHE A O 1
ATOM 851 N N . GLN A 1 112 ? -13.432 5.162 3.101 1.00 91.75 112 GLN A N 1
ATOM 852 C CA . GLN A 1 112 ? -14.467 5.994 3.716 1.00 91.75 112 GLN A CA 1
ATOM 853 C C . GLN A 1 112 ? -14.179 6.223 5.212 1.00 91.75 112 GLN A C 1
ATOM 855 O O . GLN A 1 112 ? -14.997 5.845 6.055 1.00 91.75 112 GLN A O 1
ATOM 860 N N . PRO A 1 113 ? -13.047 6.866 5.574 1.00 87.81 113 PRO A N 1
ATOM 861 C CA . PRO A 1 113 ? -12.608 7.009 6.970 1.00 87.81 113 PRO A CA 1
ATOM 862 C C . PRO A 1 113 ? -13.594 7.806 7.838 1.00 87.81 113 PRO A C 1
ATOM 864 O O . PRO A 1 113 ? -13.597 7.691 9.057 1.00 87.81 113 PRO A O 1
ATOM 867 N N . ALA A 1 114 ? -14.483 8.592 7.224 1.00 84.81 114 ALA A N 1
ATOM 868 C CA . ALA A 1 114 ? -15.503 9.357 7.932 1.00 84.81 114 ALA A CA 1
ATOM 869 C C . ALA A 1 114 ? -16.773 8.556 8.291 1.00 84.81 114 ALA A C 1
ATOM 871 O O . ALA A 1 114 ? -17.603 9.096 9.019 1.00 84.81 114 ALA A O 1
ATOM 872 N N . LYS A 1 115 ? -16.966 7.321 7.787 1.00 84.50 115 LYS A N 1
ATOM 873 C CA . LYS A 1 115 ? -18.192 6.522 8.026 1.00 84.50 115 LYS A CA 1
ATOM 874 C C . LYS A 1 115 ? -18.260 5.871 9.411 1.00 84.50 115 LYS A C 1
ATOM 876 O O . LYS A 1 115 ? -19.347 5.497 9.839 1.00 84.50 115 LYS A O 1
ATOM 881 N N . GLY A 1 116 ? -17.130 5.732 10.097 1.00 75.50 116 GLY A N 1
ATOM 882 C CA . GLY A 1 116 ? -17.046 5.205 11.456 1.00 75.50 116 GLY A CA 1
ATOM 883 C C . GLY A 1 116 ? -16.093 6.073 12.254 1.00 75.50 116 GLY A C 1
ATOM 884 O O . GLY A 1 116 ? -14.885 5.890 12.175 1.00 75.50 116 GLY A O 1
ATOM 885 N N . ARG A 1 117 ? -16.633 7.063 12.963 1.00 79.62 117 ARG A N 1
ATOM 886 C CA . ARG A 1 117 ? -15.831 8.022 13.722 1.00 79.62 117 ARG A CA 1
ATOM 887 C C . ARG A 1 117 ? -15.744 7.552 15.162 1.00 79.62 117 ARG A C 1
ATOM 889 O O . ARG A 1 117 ? -16.744 7.541 15.870 1.00 79.62 117 ARG A O 1
ATOM 896 N N . ALA A 1 118 ? -14.555 7.127 15.554 1.00 81.56 118 ALA A N 1
ATOM 897 C CA . ALA A 1 118 ? -14.229 6.766 16.922 1.00 81.56 118 ALA A CA 1
ATOM 898 C C . ALA A 1 118 ? -12.831 7.295 17.235 1.00 81.56 118 ALA A C 1
ATOM 900 O O . ALA A 1 118 ? -11.934 7.222 16.383 1.00 81.56 118 ALA A O 1
ATOM 901 N N . ASP A 1 119 ? -12.650 7.842 18.438 1.00 82.25 119 ASP A N 1
ATOM 902 C CA . ASP A 1 119 ? -11.343 8.339 18.839 1.00 82.25 119 ASP A CA 1
ATOM 903 C C . ASP A 1 119 ? -10.323 7.205 18.834 1.00 82.25 119 ASP A C 1
ATOM 905 O O . ASP A 1 119 ? -10.571 6.087 19.293 1.00 82.25 119 ASP A O 1
ATOM 909 N N . GLY A 1 120 ? -9.154 7.475 18.272 1.00 84.44 120 GLY A N 1
ATOM 910 C CA . GLY A 1 120 ? -8.092 6.493 18.226 1.00 84.44 120 GLY A CA 1
ATOM 911 C C . GLY A 1 120 ? -8.302 5.356 17.222 1.00 84.44 120 GLY A C 1
ATOM 912 O O . GLY A 1 120 ? -7.451 4.457 17.193 1.00 84.44 120 GLY A O 1
ATOM 913 N N . LEU A 1 121 ? -9.356 5.387 16.392 1.00 90.06 121 LEU A N 1
ATOM 914 C CA . LEU A 1 121 ? -9.578 4.394 15.341 1.00 90.06 121 LEU A CA 1
ATOM 915 C C . LEU A 1 121 ? -8.411 4.410 14.351 1.00 90.06 121 LEU A C 1
ATOM 917 O O . LEU A 1 121 ? -8.024 5.458 13.831 1.00 90.06 121 LEU A O 1
ATOM 921 N N . GLN A 1 122 ? -7.815 3.241 14.131 1.00 93.50 122 GLN A N 1
ATOM 922 C CA . GLN A 1 122 ? -6.692 3.081 13.213 1.00 93.50 122 GLN A CA 1
ATOM 923 C C . GLN A 1 122 ? -7.205 2.755 11.813 1.00 93.50 122 GLN A C 1
ATOM 925 O O . GLN A 1 122 ? -8.172 2.014 11.677 1.00 93.50 122 GLN A O 1
ATOM 930 N N . HIS A 1 123 ? -6.505 3.247 10.798 1.00 95.00 123 HIS A N 1
ATOM 931 C CA . HIS A 1 123 ? -6.676 2.843 9.407 1.00 95.00 123 HIS A CA 1
ATOM 932 C C . HIS A 1 123 ? -5.314 2.476 8.827 1.00 95.00 123 HIS A C 1
ATOM 934 O O . HIS A 1 123 ? -4.309 3.122 9.142 1.00 95.00 123 HIS A O 1
ATOM 940 N N . LEU A 1 124 ? -5.283 1.455 7.977 1.00 96.88 124 LEU A N 1
ATOM 941 C CA . LEU A 1 124 ? -4.146 1.151 7.116 1.00 96.88 124 LEU A CA 1
ATOM 942 C C . LEU A 1 124 ? -4.480 1.686 5.731 1.00 96.88 124 LEU A C 1
ATOM 944 O O . LEU A 1 124 ? -5.519 1.344 5.187 1.00 96.88 124 LEU A O 1
ATOM 948 N N . VAL A 1 125 ? -3.604 2.504 5.162 1.00 96.06 125 VAL A N 1
ATOM 949 C CA . VAL A 1 125 ? -3.763 3.054 3.816 1.00 96.06 125 VAL A CA 1
ATOM 950 C C . VAL A 1 125 ? -2.502 2.743 3.030 1.00 96.06 125 VAL A C 1
ATOM 952 O O . VAL A 1 125 ? -1.400 3.057 3.480 1.00 96.06 125 VAL A O 1
ATOM 955 N N . VAL A 1 126 ? -2.659 2.135 1.856 1.00 97.25 126 VAL A N 1
ATOM 956 C CA . VAL A 1 126 ? -1.580 1.992 0.875 1.00 97.25 126 VAL A CA 1
ATOM 957 C C . VAL A 1 126 ? -2.003 2.710 -0.392 1.00 97.25 126 VAL A C 1
ATOM 959 O O . VAL A 1 126 ? -3.054 2.395 -0.953 1.00 97.25 126 VAL A O 1
ATOM 962 N N . PHE A 1 127 ? -1.238 3.711 -0.822 1.00 91.62 127 PHE A N 1
ATOM 963 C CA . PHE A 1 127 ? -1.650 4.532 -1.955 1.00 91.62 127 PHE A CA 1
ATOM 964 C C . PHE A 1 127 ? -0.479 5.188 -2.698 1.00 91.62 127 PHE A C 1
ATOM 966 O O . PHE A 1 127 ? 0.479 5.614 -2.054 1.00 91.62 127 PHE A O 1
ATOM 973 N N . PRO A 1 128 ? -0.543 5.312 -4.039 1.00 91.62 128 PRO A N 1
ATOM 974 C CA . PRO A 1 128 ? 0.397 6.118 -4.812 1.00 91.62 128 PRO A CA 1
ATOM 975 C C . PRO A 1 128 ? 0.137 7.620 -4.606 1.00 91.62 128 PRO A C 1
ATOM 977 O O . PRO A 1 128 ? -0.819 8.176 -5.158 1.00 91.62 128 PRO A O 1
ATOM 980 N N . MET A 1 129 ? 0.992 8.290 -3.834 1.00 88.44 129 MET A N 1
ATOM 981 C CA . MET A 1 129 ? 0.812 9.677 -3.396 1.00 88.44 129 MET A CA 1
ATOM 982 C C . MET A 1 129 ? 2.078 10.529 -3.548 1.00 88.44 129 MET A C 1
ATOM 984 O O . MET A 1 129 ? 3.199 10.022 -3.534 1.00 88.44 129 MET A O 1
ATOM 988 N N . TYR A 1 130 ? 1.894 11.845 -3.673 1.00 81.75 130 TYR A N 1
ATOM 989 C CA . TYR A 1 130 ? 2.991 12.806 -3.568 1.00 81.75 130 TYR A CA 1
ATOM 990 C C . TYR A 1 130 ? 3.423 12.927 -2.109 1.00 81.75 130 TYR A C 1
ATOM 992 O O . TYR A 1 130 ? 2.589 13.104 -1.216 1.00 81.75 130 TYR A O 1
ATOM 1000 N N . THR A 1 131 ? 4.726 12.842 -1.853 1.00 67.19 131 THR A N 1
ATOM 1001 C CA . THR A 1 131 ? 5.234 12.987 -0.484 1.00 67.19 131 THR A CA 1
ATOM 1002 C C . THR A 1 131 ? 5.244 14.460 -0.066 1.00 67.19 131 THR A C 1
ATOM 1004 O O . THR A 1 131 ? 5.518 15.352 -0.867 1.00 67.19 131 THR A O 1
ATOM 1007 N N . GLN A 1 132 ? 4.985 14.737 1.212 1.00 59.41 132 GLN A N 1
ATOM 1008 C CA . GLN A 1 132 ? 4.910 16.111 1.733 1.00 59.41 132 GLN A CA 1
ATOM 1009 C C . GLN A 1 132 ? 6.283 16.798 1.885 1.00 59.41 132 GLN A C 1
ATOM 1011 O O . GLN A 1 132 ? 6.349 17.984 2.196 1.00 59.41 132 GLN A O 1
ATOM 1016 N N . ASN A 1 133 ? 7.385 16.091 1.615 1.00 65.12 133 ASN A N 1
ATOM 1017 C CA . ASN A 1 133 ? 8.754 16.563 1.859 1.00 65.12 133 ASN A CA 1
ATOM 1018 C C . ASN A 1 133 ? 9.382 17.288 0.654 1.00 65.12 133 ASN A C 1
ATOM 1020 O O . ASN A 1 133 ? 10.604 17.361 0.541 1.00 65.12 133 ASN A O 1
ATOM 1024 N N . GLY A 1 134 ? 8.564 17.790 -0.275 1.00 66.62 134 GLY A N 1
ATOM 1025 C CA . GLY A 1 134 ? 9.038 18.507 -1.463 1.00 66.62 134 GLY A CA 1
ATOM 1026 C C . GLY A 1 134 ? 9.553 17.615 -2.597 1.00 66.62 134 GLY A C 1
ATOM 1027 O O . GLY A 1 134 ? 10.022 18.149 -3.599 1.00 66.62 134 GLY A O 1
ATOM 1028 N N . ASN A 1 135 ? 9.446 16.285 -2.479 1.00 75.25 135 ASN A N 1
ATOM 1029 C CA . ASN A 1 135 ? 9.622 15.394 -3.622 1.00 75.25 135 ASN A CA 1
ATOM 1030 C C . ASN A 1 135 ? 8.321 15.393 -4.457 1.00 75.25 135 ASN A C 1
ATOM 1032 O O . ASN A 1 135 ? 7.287 14.963 -3.933 1.00 75.25 135 ASN A O 1
ATOM 1036 N N . PRO A 1 136 ? 8.354 15.868 -5.720 1.00 80.38 136 PRO A N 1
ATOM 1037 C CA . PRO A 1 136 ? 7.183 15.908 -6.592 1.00 80.38 136 PRO A CA 1
ATOM 1038 C C . PRO A 1 136 ? 6.813 14.537 -7.166 1.00 80.38 136 PRO A C 1
ATOM 1040 O O . PRO A 1 136 ? 5.852 14.454 -7.923 1.00 80.38 136 PRO A O 1
ATOM 1043 N N . ASP A 1 137 ? 7.567 13.486 -6.856 1.00 89.19 137 ASP A N 1
ATOM 1044 C CA . ASP A 1 137 ? 7.327 12.154 -7.387 1.00 89.19 137 ASP A CA 1
ATOM 1045 C C . ASP A 1 137 ? 6.179 11.470 -6.639 1.00 89.19 137 ASP A C 1
ATOM 1047 O O . ASP A 1 137 ? 6.070 11.517 -5.405 1.00 89.19 137 ASP A O 1
ATOM 1051 N N . ARG A 1 138 ? 5.317 10.808 -7.408 1.00 92.06 138 ARG A N 1
ATOM 1052 C CA . ARG A 1 138 ? 4.238 9.974 -6.894 1.00 92.06 138 ARG A CA 1
ATOM 1053 C C . ARG A 1 138 ? 4.798 8.594 -6.571 1.00 92.06 138 ARG A C 1
ATOM 1055 O O . ARG A 1 138 ? 5.170 7.858 -7.471 1.00 92.06 138 ARG A O 1
ATOM 1062 N N . ASN A 1 139 ? 4.820 8.233 -5.295 1.00 94.31 139 ASN A N 1
ATOM 1063 C CA . ASN A 1 139 ? 5.328 6.940 -4.839 1.00 94.31 139 ASN A CA 1
ATOM 1064 C C . ASN A 1 139 ? 4.221 6.141 -4.166 1.00 94.31 139 ASN A C 1
ATOM 1066 O O . ASN A 1 139 ? 3.332 6.720 -3.542 1.00 94.31 139 ASN A O 1
ATOM 1070 N N . LEU A 1 140 ? 4.277 4.815 -4.277 1.00 96.38 140 LEU A N 1
ATOM 1071 C CA . LEU A 1 140 ? 3.462 3.942 -3.444 1.00 96.38 140 LEU A CA 1
ATOM 1072 C C . LEU A 1 140 ? 3.938 4.100 -1.996 1.00 96.38 140 LEU A C 1
ATOM 1074 O O . LEU A 1 140 ? 5.132 4.013 -1.722 1.00 96.38 140 LEU A O 1
ATOM 1078 N N . GLU A 1 141 ? 3.014 4.353 -1.077 1.00 95.31 141 GLU A N 1
ATOM 1079 C CA . GLU A 1 141 ? 3.299 4.553 0.345 1.00 95.31 141 GLU A CA 1
ATOM 1080 C C . GLU A 1 141 ? 2.374 3.690 1.189 1.00 95.31 141 GLU A C 1
ATOM 1082 O O . GLU A 1 141 ? 1.213 3.520 0.828 1.00 95.31 141 GLU A O 1
ATOM 1087 N N . ALA A 1 142 ? 2.861 3.198 2.330 1.00 96.31 142 ALA A N 1
ATOM 1088 C CA . ALA A 1 142 ? 2.045 2.533 3.342 1.00 96.31 142 ALA A CA 1
ATOM 1089 C C . ALA A 1 142 ? 2.019 3.368 4.626 1.00 96.31 142 ALA A C 1
ATOM 1091 O O . ALA A 1 142 ? 3.058 3.639 5.232 1.00 96.31 142 ALA A O 1
ATOM 1092 N N . VAL A 1 143 ? 0.823 3.754 5.063 1.00 94.25 143 VAL A N 1
ATOM 1093 C CA . VAL A 1 143 ? 0.604 4.628 6.215 1.00 94.25 143 VAL A CA 1
ATOM 1094 C C . VAL A 1 143 ? -0.414 3.991 7.148 1.00 94.25 143 VAL A C 1
ATOM 1096 O O . VAL A 1 143 ? -1.493 3.583 6.727 1.00 94.25 143 VAL A O 1
ATOM 1099 N N . VAL A 1 144 ? -0.085 3.950 8.438 1.00 94.69 144 VAL A N 1
ATOM 1100 C CA . VAL A 1 144 ? -1.078 3.730 9.491 1.00 94.69 144 VAL A CA 1
ATOM 1101 C C . VAL A 1 144 ? -1.421 5.085 10.079 1.00 94.69 144 VAL A C 1
ATOM 1103 O O . VAL A 1 144 ? -0.549 5.761 10.629 1.00 94.69 144 VAL A O 1
ATOM 1106 N N . LEU A 1 145 ? -2.682 5.481 9.966 1.00 90.75 145 LEU A N 1
ATOM 1107 C CA . LEU A 1 145 ? -3.189 6.719 10.545 1.00 90.75 145 LEU A CA 1
ATOM 1108 C C . LEU A 1 145 ? -4.175 6.414 11.664 1.00 90.75 145 LEU A C 1
ATOM 1110 O O . LEU A 1 145 ? -4.791 5.350 11.706 1.00 90.75 145 LEU A O 1
ATOM 1114 N N . ARG A 1 146 ? -4.291 7.358 12.593 1.00 89.44 146 ARG A N 1
ATOM 1115 C CA . ARG A 1 146 ? -5.199 7.281 13.729 1.00 89.44 146 ARG A CA 1
ATOM 1116 C C . ARG A 1 146 ? -6.106 8.498 13.696 1.00 89.44 146 ARG A C 1
ATOM 1118 O O . ARG A 1 146 ? -5.603 9.620 13.709 1.00 89.44 146 ARG A O 1
ATOM 1125 N N . MET A 1 147 ? -7.413 8.273 13.641 1.00 83.00 147 MET A N 1
ATOM 1126 C CA . MET A 1 147 ? -8.388 9.355 13.700 1.00 83.00 147 MET A CA 1
ATOM 1127 C C . MET A 1 147 ? -8.395 9.956 15.103 1.00 83.00 147 MET A C 1
ATOM 1129 O O . MET A 1 147 ? -8.370 9.233 16.099 1.00 83.00 147 MET A O 1
ATOM 1133 N N . VAL A 1 148 ? -8.403 11.285 15.164 1.00 80.25 148 VAL A N 1
ATOM 1134 C CA . VAL A 1 148 ? -8.601 12.042 16.400 1.00 80.25 148 VAL A CA 1
ATOM 1135 C C . VAL A 1 148 ? -10.051 12.497 16.381 1.00 80.25 148 VAL A C 1
ATOM 1137 O O . VAL A 1 148 ? -10.417 13.355 15.579 1.00 80.25 148 VAL A O 1
ATOM 1140 N N . TRP A 1 149 ? -10.877 11.862 17.206 1.00 76.75 149 TRP A N 1
ATOM 1141 C CA . TRP A 1 149 ? -12.310 12.134 17.304 1.00 76.75 149 TRP A CA 1
ATOM 1142 C C . TRP A 1 149 ? -12.762 12.129 18.770 1.00 76.75 149 TRP A C 1
ATOM 1144 O O . TRP A 1 149 ? -13.558 11.281 19.166 1.00 76.75 149 TRP A O 1
ATOM 1154 N N . PRO A 1 150 ? -12.213 13.031 19.602 1.00 75.19 150 PRO A N 1
ATOM 1155 C CA . PRO A 1 150 ? -12.472 13.040 21.036 1.00 75.19 150 PRO A CA 1
ATOM 1156 C C . PRO A 1 150 ? -13.948 13.322 21.335 1.00 75.19 150 PRO A C 1
ATOM 1158 O O . PRO A 1 150 ? -14.613 14.013 20.564 1.00 75.19 150 PRO A O 1
ATOM 1161 N N . ASP A 1 151 ? -14.435 12.859 22.487 1.00 74.56 151 ASP A N 1
ATOM 1162 C CA . ASP A 1 151 ? -15.856 12.948 22.867 1.00 74.56 151 ASP A CA 1
ATOM 1163 C C . ASP A 1 151 ? -16.426 14.372 22.750 1.00 74.56 151 ASP A C 1
ATOM 1165 O O . ASP A 1 151 ? -17.515 14.567 22.218 1.00 74.56 151 ASP A O 1
ATOM 1169 N N . TRP A 1 152 ? -15.649 15.393 23.133 1.00 76.69 152 TRP A N 1
ATOM 1170 C CA . TRP A 1 152 ? -16.075 16.794 23.021 1.00 76.69 152 TRP A CA 1
ATOM 1171 C C . TRP A 1 152 ? -16.325 17.249 21.572 1.00 76.69 152 TRP A C 1
ATOM 1173 O O . TRP A 1 152 ? -17.099 18.175 21.352 1.00 76.69 152 TRP A O 1
ATOM 1183 N N . LEU A 1 153 ? -15.665 16.634 20.583 1.00 73.69 153 LEU A N 1
ATOM 1184 C CA . LEU A 1 153 ? -15.887 16.905 19.160 1.00 73.69 153 LEU A CA 1
ATOM 1185 C C . LEU A 1 153 ? -17.133 16.171 18.650 1.00 73.69 153 LEU A C 1
ATOM 1187 O O . LEU A 1 153 ? -17.832 16.697 17.791 1.00 73.69 153 LEU A O 1
ATOM 1191 N N . ALA A 1 154 ? -17.423 14.984 19.191 1.00 70.25 154 ALA A N 1
ATOM 1192 C CA . ALA A 1 154 ? -18.633 14.233 18.868 1.00 70.25 154 ALA A CA 1
ATOM 1193 C C . ALA A 1 154 ? -19.910 14.945 19.348 1.00 70.25 154 ALA A C 1
ATOM 1195 O O . ALA A 1 154 ? -20.937 14.849 18.689 1.00 70.25 154 ALA A O 1
ATOM 1196 N N . GLU A 1 155 ? -19.842 15.697 20.451 1.00 72.69 155 GLU A N 1
ATOM 1197 C CA . GLU A 1 155 ? -20.960 16.506 20.966 1.00 72.69 155 GLU A CA 1
ATOM 1198 C C . GLU A 1 155 ? -21.275 17.761 20.123 1.00 72.69 155 GLU A C 1
ATOM 1200 O O . GLU A 1 155 ? -22.294 18.414 20.356 1.00 72.69 155 GLU A O 1
ATOM 1205 N N . LEU A 1 156 ? -20.413 18.129 19.166 1.00 76.12 156 LEU A N 1
ATOM 1206 C CA . LEU A 1 156 ? -20.591 19.307 18.304 1.00 76.12 156 LEU A CA 1
ATOM 1207 C C . LEU A 1 156 ? -21.362 19.020 16.998 1.00 76.12 156 LEU A C 1
ATOM 1209 O O . LEU A 1 156 ? -21.603 19.965 16.241 1.00 76.12 156 LEU A O 1
ATOM 1213 N N . GLU A 1 157 ? -21.735 17.763 16.728 1.00 59.41 157 GLU A N 1
ATOM 1214 C CA . GLU A 1 157 ? -22.550 17.331 15.572 1.00 59.41 157 GLU A CA 1
ATOM 1215 C C . GLU A 1 157 ? -23.996 17.001 15.960 1.00 59.41 157 GLU A C 1
ATOM 1217 O O . GLU A 1 157 ? -24.901 17.380 15.177 1.00 59.41 157 GLU A O 1
#

Sequence (157 aa):
MTEILVQAATGEQAPPATRVVDHPAWPVLKGAVERIRPWQSKDGSIDITAEGAPDRATAEAAVREVAGAVEELSPLLPHDRAYHEALVKDLKRWAEGGFEVPDFLDSLLAFQPAKGRADGLQHLVVFPMYTQNGNPDRNLEAVVLRMVWPDWLAELE

Foldseek 3Di:
DDDDDDDDDDDDPDQQPDDLCRDPLNVQLQVLQVVQFVQADQLRFGDCPDDPGDHLVVNLVSLVSNLVSLVVSCVSQVVLVQLSVLQSVQSNCCSVVRRDRRDSPSSVVSDDVPPDDDFFHKDWDWDQDQDPPPRSGGGTDIDIDGDHCDPVNVVVD

Radius of gyration: 18.94 Å; chains: 1; bounding box: 41×40×62 Å

Secondary structure (DSSP, 8-state):
------PPP----PPPSS-GGGSTHHHHHHHHHHHHGGGB-TTS-B-TTSTTPPPHHHHHHHHHHHHHHHHHHGGG-GGGHHHHHHHHHHHHHHHHTTS-S---HHHHHH--TTSS--TT-EEEEEEEEE-TTS---EEEEEEEEE----HHHHTT-

pLDDT: mean 87.14, std 17.16, range [32.62, 98.81]